Protein AF-A0A2N2NR87-F1 (afdb_monomer_lite)

Secondary structure (DSSP, 8-state):
--TT-SEEEEEESS--HHHHHHHHHHHHHHHHPPPP------TT------GGG-PPPEEEEEES---S-HHHHHHHHHHHHHHTTT---SEEEE-STT-EEEEEETTTTEEEEE-SSHHHHHHHHHHHHHHHHH-GGG-SS----------HHHHHHHHHHHHTT-

Sequence (166 aa):
MLESVIATIEILPRNKSNELRQAFISCASVKNLKPTKHNIMANNSQDYMELKLRTVPKTFIFSFCNSVDQDEFVKLYQTAKKGTSGVVPDGVFILGDPAIYALYDMFTRKTTFMTKDPFIHFFQHLFTIFMAEVSPSMLLPDISASIRYDFSNYFSDLDKQLIEFT

Foldseek 3Di:
DCQPAQAEEAEAQEDDLVRLLVLLVVLLVQQPDDPDFDFDDDDPDPPGPGPPPPDRHQYEYEYAEYPDDPVVVVVSQVVSCVSSVNRGGQWYWYDYVQTWIWGADPVVSDTDIDRPPRVVVVVVVVVVSVVCVVPVVPPDPDDPPPDDDDCVVVCVVVVVVVVVVD

Structure (mmCIF, N/CA/C/O backbone):
data_AF-A0A2N2NR87-F1
#
_entry.id   AF-A0A2N2NR87-F1
#
loop_
_atom_site.group_PDB
_atom_site.id
_atom_site.type_symbol
_atom_site.label_atom_id
_atom_site.label_alt_id
_atom_site.label_comp_id
_atom_site.label_asym_id
_atom_site.label_entity_id
_atom_site.label_seq_id
_atom_site.pdbx_PDB_ins_code
_atom_site.Cartn_x
_atom_site.Cartn_y
_atom_site.Cartn_z
_atom_site.occupancy
_atom_site.B_iso_or_equiv
_atom_site.auth_seq_id
_atom_site.auth_comp_id
_atom_site.auth_asym_id
_atom_site.auth_atom_id
_atom_site.pdbx_PDB_model_num
ATOM 1 N N . MET A 1 1 ? 16.893 -12.837 -6.371 1.00 47.66 1 MET A N 1
ATOM 2 C CA . MET A 1 1 ? 16.981 -11.738 -7.359 1.00 47.66 1 MET A CA 1
ATOM 3 C C . MET A 1 1 ? 15.565 -11.240 -7.626 1.00 47.66 1 MET A C 1
ATOM 5 O O . MET A 1 1 ? 14.723 -12.074 -7.916 1.00 47.66 1 MET A O 1
ATOM 9 N N . LEU A 1 2 ? 15.280 -9.938 -7.476 1.00 53.28 2 LEU A N 1
ATOM 10 C CA . LEU A 1 2 ? 13.941 -9.330 -7.684 1.00 53.28 2 LEU A CA 1
ATOM 11 C C . LEU A 1 2 ? 13.793 -8.696 -9.078 1.00 53.28 2 LEU A C 1
ATOM 13 O O . LEU A 1 2 ? 13.042 -7.754 -9.290 1.00 53.28 2 LEU A O 1
ATOM 17 N N . GLU A 1 3 ? 14.562 -9.186 -10.038 1.00 53.12 3 GLU A N 1
ATOM 18 C CA . GLU A 1 3 ? 14.806 -8.518 -11.314 1.00 53.12 3 GLU A CA 1
ATOM 19 C C . GLU A 1 3 ? 13.585 -8.430 -12.244 1.00 53.12 3 GLU A C 1
ATOM 21 O O . GLU A 1 3 ? 13.573 -7.616 -13.163 1.00 53.12 3 GLU A O 1
ATOM 26 N N . SER A 1 4 ? 12.551 -9.228 -11.980 1.00 63.06 4 SER A N 1
ATOM 27 C CA . SER A 1 4 ? 11.266 -9.242 -12.689 1.00 63.06 4 SER A CA 1
ATOM 28 C C . SER A 1 4 ? 10.087 -8.798 -11.812 1.00 63.06 4 SER A C 1
ATOM 30 O O . SER A 1 4 ? 8.934 -8.986 -12.194 1.00 63.06 4 SER A O 1
ATOM 32 N N . VAL A 1 5 ? 10.347 -8.282 -10.606 1.00 68.88 5 VAL A N 1
ATOM 33 C CA . VAL A 1 5 ? 9.296 -7.974 -9.629 1.00 68.88 5 VAL A CA 1
ATOM 34 C C . VAL A 1 5 ? 8.851 -6.524 -9.778 1.00 68.88 5 VAL A C 1
ATOM 36 O O . VAL A 1 5 ? 9.574 -5.605 -9.412 1.00 68.88 5 VAL A O 1
ATOM 39 N N . ILE A 1 6 ? 7.632 -6.337 -10.285 1.00 72.31 6 ILE A N 1
ATOM 40 C CA . ILE A 1 6 ? 6.974 -5.028 -10.428 1.00 72.31 6 ILE A CA 1
ATOM 41 C C . ILE A 1 6 ? 6.474 -4.517 -9.072 1.00 72.31 6 ILE A C 1
ATOM 43 O O . ILE A 1 6 ? 6.637 -3.346 -8.725 1.00 72.31 6 ILE A O 1
ATOM 47 N N . ALA A 1 7 ? 5.873 -5.412 -8.286 1.00 80.31 7 ALA A N 1
ATOM 48 C CA . ALA A 1 7 ? 5.357 -5.093 -6.969 1.00 80.31 7 ALA A CA 1
ATO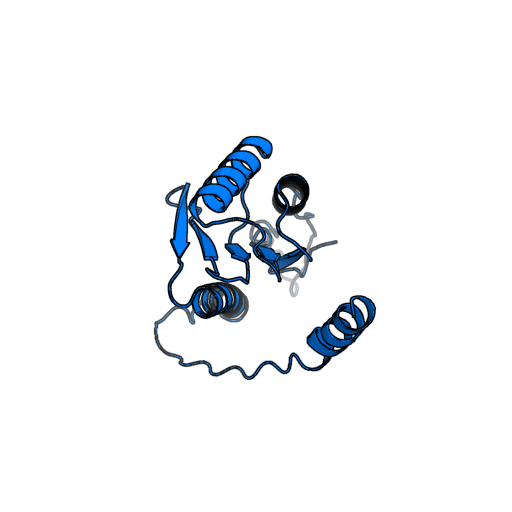M 49 C C . ALA A 1 7 ? 5.463 -6.278 -6.003 1.00 80.31 7 ALA A C 1
ATOM 51 O O . ALA A 1 7 ? 5.406 -7.437 -6.412 1.00 80.31 7 ALA A O 1
ATOM 52 N N . THR A 1 8 ? 5.577 -5.978 -4.712 1.00 84.06 8 THR A N 1
ATOM 53 C CA . THR A 1 8 ? 5.482 -6.948 -3.616 1.00 84.06 8 THR A CA 1
ATOM 54 C C . THR A 1 8 ? 4.273 -6.619 -2.756 1.00 84.06 8 THR A C 1
ATOM 56 O O . THR A 1 8 ? 4.070 -5.453 -2.422 1.00 84.06 8 THR A O 1
ATOM 59 N N . ILE A 1 9 ? 3.508 -7.629 -2.349 1.00 87.88 9 ILE A N 1
ATOM 60 C CA . ILE A 1 9 ? 2.389 -7.472 -1.416 1.00 87.88 9 ILE A CA 1
ATOM 61 C C . ILE A 1 9 ? 2.696 -8.309 -0.179 1.00 87.88 9 ILE A C 1
ATOM 63 O O . ILE A 1 9 ? 2.810 -9.529 -0.267 1.00 87.88 9 ILE A O 1
ATOM 67 N N . GLU A 1 10 ? 2.848 -7.656 0.966 1.00 87.50 10 GLU A N 1
ATOM 68 C CA . GLU A 1 10 ? 2.982 -8.322 2.254 1.00 87.50 10 GLU A CA 1
ATOM 69 C C . GLU A 1 10 ? 1.599 -8.557 2.849 1.00 87.50 10 GLU A C 1
ATOM 71 O O . GLU A 1 10 ? 0.831 -7.618 3.060 1.00 87.50 10 GLU A O 1
ATOM 76 N N . ILE A 1 11 ? 1.274 -9.826 3.074 1.00 85.06 11 ILE A N 1
ATOM 77 C CA . ILE A 1 11 ? -0.041 -10.251 3.536 1.00 85.06 11 ILE A CA 1
ATOM 78 C C . ILE A 1 11 ? 0.020 -10.478 5.044 1.00 85.06 11 ILE A C 1
ATOM 80 O O . ILE A 1 11 ? 0.759 -11.335 5.525 1.00 85.06 11 ILE A O 1
ATOM 84 N N . LEU A 1 12 ? -0.777 -9.715 5.785 1.00 82.31 12 LEU A N 1
ATOM 85 C CA . LEU A 1 12 ? -0.858 -9.773 7.235 1.00 82.31 12 LEU A CA 1
ATOM 86 C C . LEU A 1 12 ? -2.174 -10.436 7.672 1.00 82.31 12 LEU A C 1
ATOM 88 O O . LEU A 1 12 ? -3.251 -9.910 7.367 1.00 82.31 12 LEU A O 1
ATOM 92 N N . PRO A 1 13 ? -2.130 -11.549 8.428 1.00 71.56 13 PRO A N 1
ATOM 93 C CA . PRO A 1 13 ? -3.342 -12.217 8.904 1.00 71.56 13 PRO A CA 1
ATOM 94 C C . PRO A 1 13 ? -4.154 -11.335 9.867 1.00 71.56 13 PRO A C 1
ATOM 96 O O . PRO A 1 13 ? -5.378 -11.431 9.905 1.00 71.56 13 PRO A O 1
ATOM 99 N N . ARG A 1 14 ? -3.491 -10.446 10.619 1.00 68.69 14 ARG A N 1
ATOM 100 C CA . ARG A 1 14 ? -4.096 -9.394 11.453 1.00 68.69 14 ARG A CA 1
ATOM 101 C C . ARG A 1 14 ? -3.237 -8.130 11.376 1.00 68.69 14 ARG A C 1
ATOM 103 O O . ARG A 1 14 ? -2.091 -8.192 10.947 1.00 68.69 14 ARG A O 1
ATOM 110 N N . ASN A 1 15 ? -3.774 -6.981 11.776 1.00 64.56 15 ASN A N 1
ATOM 111 C CA . ASN A 1 15 ? -3.049 -5.709 11.761 1.00 64.56 15 ASN A CA 1
ATOM 112 C C . ASN A 1 15 ? -2.581 -5.268 13.160 1.00 64.56 15 ASN A C 1
ATOM 114 O O . ASN A 1 15 ? -2.860 -4.155 13.611 1.00 64.56 15 ASN A O 1
ATOM 118 N N . LYS A 1 16 ? -1.819 -6.112 13.864 1.00 69.38 16 LYS A N 1
ATOM 119 C CA . LYS A 1 16 ? -1.225 -5.693 15.144 1.00 69.38 16 LYS A CA 1
ATOM 120 C C . LYS A 1 16 ? -0.081 -4.699 14.924 1.00 69.38 16 LYS A C 1
ATOM 122 O O . LYS A 1 16 ? 0.650 -4.776 13.940 1.00 69.38 16 LYS A O 1
ATOM 127 N N . SER A 1 17 ? 0.144 -3.813 15.899 1.00 69.88 17 SER A N 1
ATOM 128 C CA . SER A 1 17 ? 1.205 -2.785 15.869 1.00 69.88 17 SER A CA 1
ATOM 129 C C . SER A 1 17 ? 2.589 -3.325 15.466 1.00 69.88 17 SER A C 1
ATOM 131 O O . SER A 1 17 ? 3.251 -2.774 14.582 1.00 69.88 17 SER A O 1
ATOM 133 N N . ASN A 1 18 ? 3.011 -4.443 16.066 1.00 76.94 18 ASN A N 1
ATOM 134 C CA . ASN A 1 18 ? 4.313 -5.052 15.780 1.00 76.94 18 ASN A CA 1
ATOM 135 C C . ASN A 1 18 ? 4.389 -5.643 14.365 1.00 76.94 18 ASN A C 1
ATOM 137 O O . ASN A 1 18 ? 5.424 -5.527 13.714 1.00 76.94 18 ASN A O 1
ATOM 141 N N . GLU A 1 19 ? 3.295 -6.234 13.882 1.00 83.44 19 GLU A N 1
ATOM 142 C CA . GLU A 1 19 ? 3.204 -6.847 12.552 1.00 83.44 19 GLU A CA 1
ATOM 143 C C . GLU A 1 19 ? 3.235 -5.770 11.462 1.00 83.44 19 GLU A C 1
ATOM 145 O O . GLU A 1 19 ? 4.011 -5.874 10.515 1.00 83.44 19 GLU A O 1
ATOM 150 N N . LEU A 1 20 ? 2.493 -4.671 11.646 1.00 86.38 20 LEU A N 1
ATOM 151 C CA . LEU A 1 20 ? 2.512 -3.540 10.716 1.00 86.38 20 LEU A CA 1
ATOM 152 C C . LEU A 1 20 ? 3.898 -2.886 10.650 1.00 86.38 20 LEU A C 1
ATOM 154 O O . LEU A 1 20 ? 4.388 -2.569 9.568 1.00 86.38 20 LEU A O 1
ATOM 158 N N . ARG A 1 21 ? 4.563 -2.702 11.797 1.00 86.69 21 ARG A N 1
ATOM 159 C CA . ARG A 1 21 ? 5.931 -2.172 11.826 1.00 86.69 21 ARG A CA 1
ATOM 160 C C . ARG A 1 21 ? 6.908 -3.102 11.111 1.00 86.69 21 ARG A C 1
ATOM 162 O O . ARG A 1 21 ? 7.745 -2.616 10.353 1.00 86.69 21 ARG A O 1
ATOM 169 N N . GLN A 1 22 ? 6.812 -4.408 11.350 1.00 87.44 22 GLN A N 1
ATOM 170 C CA . GLN A 1 22 ? 7.668 -5.381 10.682 1.00 87.44 22 GLN A CA 1
ATOM 171 C C . GLN A 1 22 ? 7.448 -5.353 9.167 1.00 87.44 22 GLN A C 1
ATOM 173 O O . GLN A 1 22 ? 8.423 -5.332 8.422 1.00 87.44 22 GLN A O 1
ATOM 178 N N . ALA A 1 23 ? 6.199 -5.222 8.722 1.00 87.31 23 ALA A N 1
ATOM 179 C CA . ALA A 1 23 ? 5.883 -5.113 7.306 1.00 87.31 23 ALA A CA 1
ATOM 180 C C . A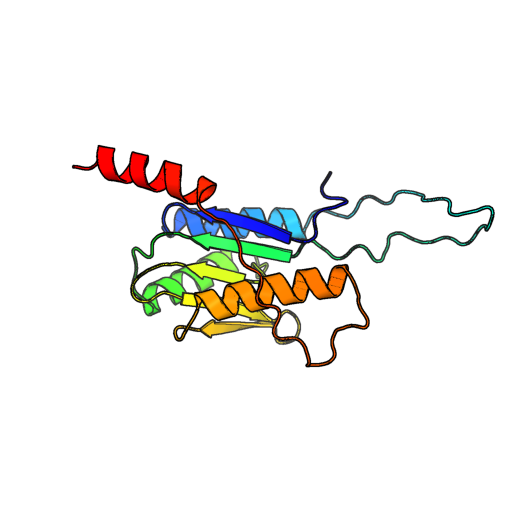LA A 1 23 ? 6.429 -3.833 6.657 1.00 87.31 23 ALA A C 1
ATOM 182 O O . ALA A 1 23 ? 6.949 -3.839 5.541 1.00 87.31 23 ALA A O 1
ATOM 183 N N . PHE A 1 24 ? 6.417 -2.713 7.383 1.00 90.19 24 PHE A N 1
ATOM 184 C CA . PHE A 1 24 ? 7.103 -1.501 6.935 1.00 90.19 24 PHE A CA 1
ATOM 185 C C . PHE A 1 24 ? 8.612 -1.726 6.777 1.00 90.19 24 PHE A C 1
ATOM 187 O O . PHE A 1 24 ? 9.196 -1.249 5.803 1.00 90.19 24 PHE A O 1
ATOM 194 N N . ILE A 1 25 ? 9.248 -2.451 7.706 1.00 86.50 25 ILE A N 1
ATOM 195 C CA . ILE A 1 25 ? 10.676 -2.789 7.624 1.00 86.50 25 ILE A CA 1
ATOM 196 C C . ILE A 1 25 ? 10.942 -3.670 6.399 1.00 86.50 25 ILE A C 1
ATOM 198 O O . ILE A 1 25 ? 11.834 -3.343 5.620 1.00 86.50 25 ILE A O 1
ATOM 202 N N . SER A 1 26 ? 10.146 -4.719 6.180 1.00 84.06 26 SER A N 1
ATOM 203 C CA . SER A 1 26 ? 10.228 -5.589 4.998 1.00 84.06 26 SER A CA 1
ATOM 204 C C . SER A 1 26 ? 10.101 -4.789 3.695 1.00 84.06 26 SER A C 1
ATOM 206 O O . SER A 1 26 ? 10.952 -4.894 2.808 1.00 84.06 26 SER A O 1
ATOM 208 N N . CYS A 1 27 ? 9.096 -3.913 3.600 1.00 84.56 27 CYS A N 1
ATOM 209 C CA . 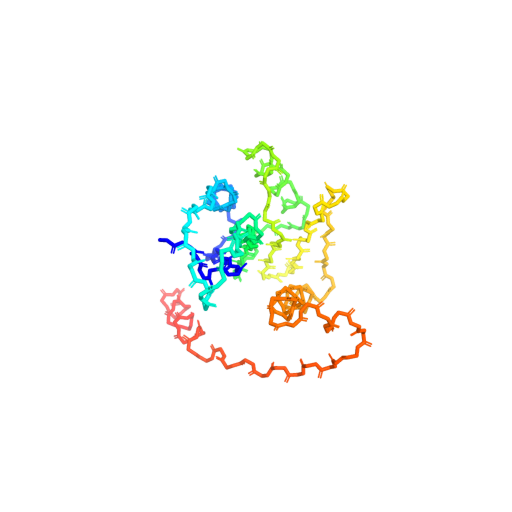CYS A 1 27 ? 8.907 -3.012 2.461 1.00 84.56 27 CYS A CA 1
ATOM 210 C C . CYS A 1 27 ? 10.118 -2.089 2.252 1.00 84.56 27 CYS A C 1
ATOM 212 O O . CYS A 1 27 ? 10.580 -1.898 1.125 1.00 84.56 27 CYS A O 1
ATOM 214 N N . ALA A 1 28 ? 10.670 -1.532 3.332 1.00 83.62 28 ALA A N 1
ATOM 215 C CA . ALA A 1 28 ? 11.858 -0.691 3.263 1.00 83.62 28 ALA A CA 1
ATOM 216 C C . ALA A 1 28 ? 13.089 -1.476 2.796 1.00 83.62 28 ALA A C 1
ATOM 218 O O . ALA A 1 28 ? 13.860 -0.971 1.981 1.00 83.62 28 ALA A O 1
ATOM 219 N N . SER A 1 29 ? 13.260 -2.718 3.252 1.00 80.44 29 SER A N 1
ATOM 220 C CA . SER A 1 29 ? 14.320 -3.606 2.781 1.00 80.44 29 SER A CA 1
ATOM 221 C C . SER A 1 29 ? 14.221 -3.837 1.277 1.00 80.44 29 SER A C 1
ATOM 223 O O . SER A 1 29 ? 15.233 -3.690 0.600 1.00 80.44 29 SER A O 1
ATOM 225 N N . VAL A 1 30 ? 13.022 -4.098 0.739 1.00 76.31 30 VAL A N 1
ATOM 226 C CA . VAL A 1 30 ? 12.799 -4.253 -0.712 1.00 76.31 30 VAL A CA 1
ATOM 227 C C . VAL A 1 30 ? 13.176 -2.981 -1.473 1.00 76.31 30 VAL A C 1
ATOM 229 O O . VAL A 1 30 ? 13.921 -3.050 -2.448 1.00 76.31 30 VAL A O 1
ATOM 232 N N . LYS A 1 31 ? 12.730 -1.811 -1.001 1.00 72.94 31 LYS A N 1
ATOM 233 C CA . LYS A 1 31 ? 13.022 -0.518 -1.647 1.00 72.94 31 LYS A CA 1
ATOM 234 C C . LYS A 1 31 ? 14.494 -0.110 -1.588 1.00 72.94 31 LYS A C 1
ATOM 236 O O . LYS A 1 31 ? 14.956 0.638 -2.445 1.00 72.94 31 LYS A O 1
ATOM 241 N N . ASN A 1 32 ? 15.226 -0.600 -0.591 1.00 70.56 32 ASN A N 1
ATOM 242 C CA . ASN A 1 32 ? 16.648 -0.324 -0.401 1.00 70.56 32 ASN A CA 1
ATOM 243 C C . ASN A 1 32 ? 17.566 -1.320 -1.129 1.00 70.56 32 ASN A C 1
ATOM 245 O O . ASN A 1 32 ? 18.786 -1.127 -1.134 1.00 70.56 32 ASN A O 1
ATOM 249 N N . LEU A 1 33 ? 17.021 -2.377 -1.746 1.00 64.38 33 LEU A N 1
ATOM 250 C CA . LEU A 1 33 ? 17.812 -3.273 -2.583 1.00 64.38 33 LEU A CA 1
ATOM 251 C C . LEU A 1 33 ? 18.316 -2.503 -3.802 1.00 64.38 33 LEU A C 1
ATOM 253 O O . LEU A 1 33 ? 17.545 -2.008 -4.623 1.00 64.38 33 LEU A O 1
ATOM 257 N N . LYS A 1 34 ? 19.641 -2.412 -3.929 1.00 57.25 34 LYS A N 1
ATOM 258 C CA . LYS A 1 34 ? 20.258 -1.830 -5.118 1.00 57.25 34 LYS A CA 1
ATOM 259 C C . LYS A 1 34 ? 19.974 -2.754 -6.306 1.00 57.25 34 LYS A C 1
ATOM 261 O O . LYS A 1 34 ? 20.297 -3.941 -6.205 1.00 57.25 34 LYS A O 1
ATOM 266 N N . PRO A 1 35 ? 19.420 -2.251 -7.422 1.00 54.66 35 PRO A N 1
ATOM 267 C CA . PRO A 1 35 ? 19.307 -3.055 -8.626 1.00 54.66 35 PRO A CA 1
ATOM 268 C C . PRO A 1 35 ? 20.705 -3.519 -9.051 1.00 54.66 35 PRO A C 1
ATOM 270 O O . PRO A 1 35 ? 21.669 -2.744 -9.054 1.00 54.66 35 PRO A O 1
ATOM 273 N N . THR A 1 36 ? 20.827 -4.806 -9.363 1.00 47.25 36 THR A N 1
ATOM 274 C CA . THR A 1 36 ? 22.047 -5.390 -9.914 1.00 47.25 36 THR A CA 1
ATOM 275 C C . THR A 1 36 ? 22.332 -4.758 -11.276 1.00 47.25 36 THR A C 1
ATOM 277 O O . THR A 1 36 ? 21.458 -4.649 -12.137 1.00 47.25 36 THR A O 1
ATOM 280 N N . LYS A 1 37 ? 23.572 -4.297 -11.475 1.00 50.53 37 LYS A N 1
ATOM 281 C CA . LYS A 1 37 ? 24.041 -3.815 -12.777 1.00 50.53 37 LYS A CA 1
ATOM 282 C C . LYS A 1 37 ? 24.399 -5.034 -13.625 1.00 50.53 37 LYS A C 1
ATOM 284 O O . LYS A 1 37 ? 25.489 -5.577 -13.476 1.00 50.53 37 LYS A O 1
ATOM 289 N N . HIS A 1 38 ? 23.483 -5.478 -14.476 1.00 41.72 38 HIS A N 1
ATOM 290 C CA . HIS A 1 38 ? 23.767 -6.500 -15.482 1.00 41.72 38 HIS A CA 1
ATOM 291 C C . HIS A 1 38 ? 24.021 -5.861 -16.852 1.00 41.72 38 HIS A C 1
ATOM 293 O O . HIS A 1 38 ? 23.334 -4.927 -17.258 1.00 41.72 38 HIS A O 1
ATOM 299 N N . ASN A 1 39 ? 25.028 -6.360 -17.566 1.00 41.62 39 ASN A N 1
ATOM 300 C CA . ASN A 1 39 ? 25.272 -5.972 -18.950 1.00 41.62 39 ASN A CA 1
ATOM 301 C C . ASN A 1 39 ? 24.311 -6.776 -19.829 1.00 41.62 39 ASN A C 1
ATOM 303 O O . ASN A 1 39 ? 24.434 -7.998 -19.896 1.00 41.62 39 ASN A O 1
ATOM 307 N N . ILE A 1 40 ? 23.360 -6.112 -20.482 1.00 43.47 40 ILE A N 1
ATOM 308 C CA . ILE A 1 40 ? 22.513 -6.744 -21.496 1.00 43.47 40 ILE A CA 1
ATOM 309 C C . ILE A 1 40 ? 23.016 -6.265 -22.854 1.00 43.47 40 ILE A C 1
ATOM 311 O O . ILE A 1 40 ? 22.907 -5.085 -23.172 1.00 43.47 40 ILE A O 1
ATOM 315 N N . MET A 1 41 ? 23.601 -7.170 -23.640 1.00 37.09 41 MET A N 1
ATOM 316 C CA . MET A 1 41 ? 23.901 -6.902 -25.046 1.00 37.09 41 MET A CA 1
ATOM 317 C C . MET A 1 41 ? 22.630 -7.130 -25.863 1.00 37.09 41 MET A C 1
ATOM 319 O O . MET A 1 41 ? 22.134 -8.254 -25.922 1.00 37.09 41 MET A O 1
ATOM 323 N N . ALA A 1 42 ? 22.112 -6.082 -26.497 1.00 38.12 42 ALA A N 1
ATOM 324 C CA . ALA A 1 42 ? 21.052 -6.197 -27.489 1.00 38.12 42 ALA A CA 1
ATOM 325 C C . ALA A 1 42 ? 21.660 -6.047 -28.896 1.00 38.12 42 ALA A C 1
ATOM 327 O O . ALA A 1 42 ? 22.274 -5.035 -29.206 1.00 38.12 42 ALA A O 1
ATOM 328 N N . ASN A 1 43 ? 21.505 -7.079 -29.733 1.00 40.91 43 ASN A N 1
ATOM 329 C CA . ASN A 1 43 ? 21.652 -7.059 -31.197 1.00 40.91 43 ASN A CA 1
ATOM 330 C C . ASN A 1 43 ? 22.801 -6.224 -31.800 1.00 40.91 43 ASN A C 1
ATOM 332 O O . ASN A 1 43 ? 22.547 -5.305 -32.573 1.00 40.91 43 ASN A O 1
ATOM 336 N N . ASN A 1 44 ? 24.058 -6.606 -31.548 1.00 43.44 44 ASN A N 1
ATOM 337 C CA . ASN A 1 44 ? 25.251 -6.110 -32.262 1.00 43.44 44 ASN A CA 1
ATOM 338 C C . ASN A 1 44 ? 25.452 -4.581 -32.314 1.00 43.44 44 ASN A C 1
ATOM 340 O O . ASN A 1 44 ? 26.384 -4.133 -32.982 1.00 43.44 44 ASN A O 1
ATOM 344 N N . SER A 1 45 ? 24.664 -3.779 -31.599 1.00 37.31 45 SER A N 1
ATOM 345 C CA . SER A 1 45 ? 25.000 -2.388 -31.342 1.00 37.31 45 SER A CA 1
ATOM 346 C C . SER A 1 45 ? 25.694 -2.299 -29.987 1.00 37.31 45 SER A C 1
ATOM 348 O O . SER A 1 45 ? 25.280 -2.898 -28.994 1.00 37.31 45 SER A O 1
ATOM 350 N N . GLN A 1 46 ? 26.793 -1.548 -29.935 1.00 40.03 46 GLN A N 1
ATOM 351 C CA . GLN A 1 46 ? 27.395 -1.081 -28.684 1.00 40.03 46 GLN A CA 1
ATOM 352 C C . GLN A 1 46 ? 26.519 0.009 -28.036 1.00 40.03 46 GLN A C 1
ATOM 354 O O . GLN A 1 46 ? 27.038 0.949 -27.437 1.00 40.03 46 GLN A O 1
ATOM 359 N N . ASP A 1 47 ? 25.194 -0.083 -28.157 1.00 40.38 47 ASP A N 1
ATOM 360 C CA . ASP A 1 47 ? 24.300 0.815 -27.447 1.00 40.38 47 ASP A CA 1
ATOM 361 C C . ASP A 1 47 ? 24.153 0.289 -26.027 1.00 40.38 47 ASP A C 1
ATOM 363 O O . ASP A 1 47 ? 23.432 -0.662 -25.722 1.00 40.38 47 ASP A O 1
ATOM 367 N N . TYR A 1 48 ? 24.928 0.914 -25.149 1.00 43.22 48 TYR A N 1
ATOM 368 C CA . TYR A 1 48 ? 24.887 0.733 -23.713 1.00 43.22 48 TYR A CA 1
ATOM 369 C C . TYR A 1 48 ? 23.489 1.081 -23.184 1.00 43.22 48 TYR A C 1
ATOM 371 O O . TYR A 1 48 ? 23.229 2.216 -22.788 1.00 43.22 48 TYR A O 1
ATOM 379 N N . MET A 1 49 ? 22.583 0.107 -23.100 1.00 39.97 49 MET A N 1
ATOM 380 C CA . MET A 1 49 ? 21.455 0.220 -22.180 1.00 39.97 49 MET A CA 1
ATOM 381 C C . MET A 1 49 ? 21.988 -0.001 -20.767 1.00 39.97 49 MET A C 1
ATOM 383 O O . MET A 1 49 ? 22.025 -1.117 -20.247 1.00 39.97 49 MET A O 1
ATOM 387 N N . GLU A 1 50 ? 22.422 1.079 -20.117 1.00 39.22 50 GLU A N 1
ATOM 388 C CA . GLU A 1 50 ? 22.509 1.065 -18.664 1.00 39.22 50 GLU A CA 1
ATOM 389 C C . GLU A 1 50 ? 21.131 0.661 -18.124 1.00 39.22 50 GLU A C 1
ATOM 391 O O . GLU A 1 50 ? 20.153 1.393 -18.269 1.00 39.22 50 GLU A O 1
ATOM 396 N N . LEU A 1 51 ? 21.060 -0.464 -17.410 1.00 42.28 51 LEU A N 1
ATOM 397 C CA . LEU A 1 51 ? 19.918 -0.870 -16.578 1.00 42.28 51 LEU A CA 1
ATOM 398 C C . LEU A 1 51 ? 19.598 0.133 -15.436 1.00 42.28 51 LEU A C 1
ATOM 400 O O . LEU A 1 51 ? 18.948 -0.222 -14.455 1.00 42.28 51 LEU A O 1
ATOM 404 N N . LYS A 1 52 ? 20.030 1.400 -15.544 1.00 38.16 52 LYS A N 1
ATOM 405 C CA . LYS A 1 52 ? 19.730 2.525 -14.642 1.00 38.16 52 LYS A CA 1
ATOM 406 C C . LYS A 1 52 ? 18.231 2.817 -14.504 1.00 38.16 52 LYS A C 1
ATOM 408 O O . LYS A 1 52 ? 17.859 3.553 -13.599 1.00 38.16 52 LYS A O 1
ATOM 413 N N . LEU A 1 53 ? 17.394 2.262 -15.379 1.00 42.44 53 LEU A N 1
ATOM 414 C CA . LEU A 1 53 ? 15.957 2.532 -15.450 1.00 42.44 53 LEU A CA 1
ATOM 415 C C . LEU A 1 53 ? 15.068 1.476 -14.780 1.00 42.44 53 LEU A C 1
ATOM 417 O O . LEU A 1 53 ? 13.853 1.600 -14.873 1.00 42.44 53 LEU A O 1
ATOM 421 N N . ARG A 1 54 ? 15.611 0.449 -14.105 1.00 53.16 54 ARG A N 1
ATOM 422 C CA . ARG A 1 54 ? 14.740 -0.495 -13.382 1.00 53.16 54 ARG A CA 1
ATOM 423 C C . ARG A 1 54 ? 14.011 0.224 -12.244 1.00 53.16 54 ARG A C 1
ATOM 425 O O . ARG A 1 54 ? 14.639 0.695 -11.293 1.00 53.16 54 ARG A O 1
ATOM 432 N N . THR A 1 55 ? 12.690 0.297 -12.364 1.00 59.72 55 THR A N 1
ATOM 433 C CA . THR A 1 55 ? 11.760 0.805 -11.360 1.00 59.72 55 THR A CA 1
ATOM 434 C C . THR A 1 55 ? 11.952 0.009 -10.070 1.00 59.72 55 THR A C 1
ATOM 436 O O . THR A 1 55 ? 11.922 -1.221 -10.072 1.00 59.72 55 THR A O 1
ATOM 439 N N . VAL A 1 56 ? 12.206 0.698 -8.954 1.00 68.44 56 VAL A N 1
ATOM 440 C CA . VAL A 1 56 ? 12.215 0.057 -7.631 1.00 68.44 56 VAL A CA 1
ATOM 441 C C . VAL A 1 56 ? 10.844 -0.599 -7.430 1.00 68.44 56 VAL A C 1
ATOM 443 O O . VAL A 1 56 ? 9.845 0.100 -7.641 1.00 68.44 56 VAL A O 1
ATOM 446 N N . PRO A 1 57 ? 10.770 -1.885 -7.025 1.00 75.69 57 PRO A N 1
ATOM 447 C CA . PRO A 1 57 ? 9.495 -2.566 -6.868 1.00 75.69 57 PRO A CA 1
ATOM 448 C C . PRO A 1 57 ? 8.551 -1.765 -5.974 1.00 75.69 57 PRO A C 1
ATOM 450 O O . PRO A 1 57 ? 8.940 -1.277 -4.906 1.00 75.69 57 PRO A O 1
ATOM 453 N N . LYS A 1 58 ? 7.302 -1.633 -6.414 1.00 84.88 58 LYS A N 1
ATOM 454 C CA . LYS A 1 58 ? 6.245 -1.020 -5.611 1.00 84.88 58 LYS A CA 1
ATOM 455 C C . LYS A 1 58 ? 5.901 -1.951 -4.457 1.00 84.88 58 LYS A C 1
ATOM 457 O O . LYS A 1 58 ? 5.785 -3.156 -4.649 1.00 84.88 58 LYS A O 1
ATOM 462 N N . THR A 1 59 ? 5.755 -1.433 -3.247 1.00 88.38 59 THR A N 1
ATOM 463 C CA . THR A 1 59 ? 5.521 -2.290 -2.076 1.00 88.38 59 THR A CA 1
ATOM 464 C C . THR A 1 59 ? 4.164 -2.004 -1.471 1.00 88.38 59 THR A C 1
ATOM 466 O O . THR A 1 59 ? 3.815 -0.852 -1.222 1.00 88.38 59 THR A O 1
ATOM 469 N N . PHE A 1 60 ? 3.420 -3.058 -1.184 1.00 91.44 60 PHE A N 1
ATOM 470 C CA . PHE A 1 60 ? 2.076 -3.000 -0.648 1.00 91.44 60 PHE A CA 1
ATOM 471 C C . PHE A 1 60 ? 1.963 -3.845 0.605 1.00 91.44 60 PHE A C 1
ATOM 473 O O . PHE A 1 60 ? 2.659 -4.846 0.750 1.00 91.44 60 PHE A O 1
ATOM 480 N N . ILE A 1 61 ? 1.043 -3.460 1.477 1.00 92.12 61 ILE A N 1
ATOM 481 C CA . ILE A 1 61 ? 0.606 -4.281 2.599 1.00 92.12 61 ILE A CA 1
ATOM 482 C C . ILE A 1 61 ? -0.883 -4.543 2.416 1.00 92.12 61 ILE A C 1
ATOM 484 O O . ILE A 1 61 ? -1.648 -3.621 2.130 1.00 92.12 61 ILE A O 1
ATOM 488 N N . PHE A 1 62 ? -1.283 -5.792 2.592 1.00 90.56 62 PHE A N 1
ATOM 489 C CA . PHE A 1 62 ? -2.668 -6.226 2.604 1.00 90.56 62 PHE A CA 1
ATOM 490 C C . PHE A 1 62 ? -2.938 -6.923 3.935 1.00 90.56 62 PHE A C 1
ATOM 492 O O . PHE A 1 62 ? -2.191 -7.818 4.315 1.00 90.56 62 PHE A O 1
ATOM 499 N N . SER A 1 63 ? -4.004 -6.559 4.639 1.00 88.56 63 SER A N 1
ATOM 500 C CA . SER A 1 63 ? -4.434 -7.276 5.839 1.00 88.56 63 SER A CA 1
ATOM 501 C C . SER A 1 63 ? -5.897 -7.684 5.759 1.00 88.56 63 SER A C 1
ATOM 503 O O . SER A 1 63 ? -6.732 -6.897 5.323 1.00 88.56 63 SER A O 1
ATOM 505 N N . PHE A 1 64 ? -6.203 -8.909 6.193 1.00 81.25 64 PHE A N 1
ATOM 506 C CA . PHE A 1 64 ? -7.559 -9.474 6.170 1.00 81.25 64 PHE A CA 1
ATOM 507 C C . PHE A 1 64 ? -8.452 -8.994 7.315 1.00 81.25 64 PHE A C 1
ATOM 509 O O . PHE A 1 64 ? -9.665 -9.181 7.259 1.00 81.25 64 PHE A O 1
ATOM 516 N N . CYS A 1 65 ? -7.866 -8.428 8.367 1.00 75.50 65 CYS A N 1
ATOM 517 C CA . CYS A 1 65 ? -8.596 -8.084 9.573 1.00 75.50 65 CYS A CA 1
ATOM 518 C C . CYS A 1 65 ? -8.086 -6.768 10.151 1.00 75.50 65 CYS A C 1
ATOM 520 O O . CYS A 1 65 ? -6.882 -6.598 10.364 1.00 75.50 65 CYS A O 1
ATOM 522 N N . ASN A 1 66 ? -9.029 -5.877 10.446 1.00 76.38 66 ASN A N 1
ATOM 523 C CA . ASN A 1 66 ? -8.807 -4.681 11.227 1.00 76.38 66 ASN A CA 1
ATOM 524 C C . ASN A 1 66 ? -9.191 -4.956 12.688 1.00 76.38 66 ASN A C 1
ATOM 526 O O . ASN A 1 66 ? -10.365 -5.123 13.001 1.00 76.38 66 ASN A O 1
ATOM 530 N N . SER A 1 67 ? -8.206 -5.024 13.581 1.00 76.44 67 SER A N 1
ATOM 531 C CA . SER A 1 67 ? -8.401 -5.183 15.025 1.00 76.44 67 SER A CA 1
ATOM 532 C C . SER A 1 67 ? -8.484 -3.856 15.780 1.00 76.44 67 SER A C 1
ATOM 534 O O . SER A 1 67 ? -8.547 -3.870 17.005 1.00 76.44 67 SER A O 1
ATOM 536 N N . VAL A 1 68 ? -8.417 -2.728 15.070 1.00 81.75 68 VAL A N 1
ATOM 537 C CA . VAL A 1 68 ? -8.352 -1.381 15.647 1.00 81.75 68 VAL A CA 1
ATOM 538 C C . VAL A 1 68 ? -9.286 -0.427 14.904 1.00 81.75 68 VAL A C 1
ATOM 540 O O . VAL A 1 68 ? -9.661 -0.676 13.759 1.00 81.75 68 VAL A O 1
ATOM 543 N N . ASP A 1 69 ? -9.667 0.682 15.531 1.00 85.81 69 ASP A N 1
ATOM 544 C CA . ASP A 1 69 ? -10.443 1.715 14.841 1.00 85.81 69 ASP A CA 1
ATOM 545 C C . ASP A 1 69 ? -9.580 2.533 13.855 1.00 85.81 69 ASP A C 1
ATOM 547 O O . ASP A 1 69 ? -8.363 2.353 13.730 1.00 85.81 69 ASP A O 1
ATOM 551 N N . GLN A 1 70 ? -10.220 3.438 13.111 1.00 85.44 70 GLN A N 1
ATOM 552 C CA . GLN A 1 70 ? -9.540 4.269 12.118 1.00 85.44 70 GLN A CA 1
ATOM 553 C C . GLN A 1 70 ? -8.462 5.175 12.729 1.00 85.44 70 GLN A C 1
ATOM 555 O O . GLN A 1 70 ? -7.379 5.306 12.151 1.00 85.44 70 GLN A O 1
ATOM 560 N N . ASP A 1 71 ? -8.731 5.800 13.873 1.00 88.81 71 ASP A N 1
ATOM 561 C CA . ASP A 1 71 ? -7.801 6.741 14.498 1.00 88.81 71 ASP A CA 1
ATOM 562 C C . ASP A 1 71 ? -6.574 6.012 15.047 1.00 88.81 71 ASP A C 1
ATOM 564 O O . ASP A 1 71 ? -5.436 6.481 14.922 1.00 88.81 71 ASP A O 1
ATOM 568 N N . GLU A 1 72 ? -6.789 4.839 15.633 1.00 89.12 72 GLU A N 1
ATOM 569 C CA . GLU A 1 72 ? -5.732 3.949 16.076 1.00 89.12 72 GLU A CA 1
ATOM 570 C C . GLU A 1 72 ? -4.913 3.428 14.893 1.00 89.12 72 GLU A C 1
ATOM 572 O O . GLU A 1 72 ? -3.681 3.505 14.937 1.00 89.12 72 GLU A O 1
ATOM 577 N N . PHE A 1 73 ? -5.543 3.017 13.788 1.00 89.44 73 PHE A N 1
ATOM 578 C CA . PHE A 1 73 ? -4.810 2.627 12.583 1.00 89.44 73 PHE A CA 1
ATOM 579 C C . PHE A 1 73 ? -3.910 3.756 12.062 1.00 89.44 73 PHE A C 1
ATOM 581 O O . PHE A 1 73 ? -2.732 3.528 11.771 1.00 89.44 73 PHE A O 1
ATOM 588 N N . VAL A 1 74 ? -4.417 4.991 11.991 1.00 91.06 74 VAL A N 1
ATOM 589 C CA . VAL A 1 74 ? -3.617 6.152 11.567 1.00 91.06 74 VAL A CA 1
ATOM 590 C C . VAL A 1 74 ? -2.413 6.341 12.496 1.00 91.06 74 VAL A C 1
ATOM 592 O O . VAL A 1 74 ? -1.297 6.562 12.016 1.00 91.06 74 VAL A O 1
ATOM 595 N N . LYS A 1 75 ? -2.583 6.197 13.817 1.00 91.94 75 LYS A N 1
ATOM 596 C CA . LYS A 1 75 ? -1.469 6.267 14.783 1.00 91.94 75 LYS A CA 1
ATOM 597 C C . LYS A 1 75 ? -0.443 5.153 14.561 1.00 91.94 75 LYS A C 1
ATOM 599 O O . LYS A 1 75 ? 0.762 5.432 14.560 1.00 91.94 75 LYS A O 1
ATOM 604 N N . LEU A 1 76 ? -0.893 3.917 14.342 1.00 90.44 76 LEU A N 1
ATOM 605 C CA . LEU A 1 76 ? -0.021 2.774 14.059 1.00 90.44 76 LEU A CA 1
ATOM 606 C C . LEU A 1 76 ? 0.767 2.981 12.762 1.00 90.44 76 LEU A C 1
ATOM 608 O O . LEU A 1 76 ? 1.987 2.815 12.758 1.00 90.44 76 LEU A O 1
ATOM 612 N N . TYR A 1 77 ? 0.107 3.449 11.701 1.00 92.44 77 TYR A N 1
ATOM 613 C CA . TYR A 1 77 ? 0.739 3.798 10.429 1.00 92.44 77 TYR A CA 1
ATOM 614 C C . TYR A 1 77 ? 1.838 4.854 10.613 1.00 92.44 77 TYR A C 1
ATOM 616 O O . TYR A 1 77 ? 2.964 4.680 10.143 1.00 92.44 77 TYR A O 1
ATOM 624 N N . GLN A 1 78 ? 1.550 5.951 11.327 1.00 92.25 78 GLN A N 1
ATOM 625 C CA . GLN A 1 78 ? 2.544 7.008 11.562 1.00 92.25 78 GLN A CA 1
ATOM 626 C C . GLN A 1 78 ? 3.719 6.514 12.413 1.00 92.25 78 GLN A C 1
ATOM 628 O O . GLN A 1 78 ? 4.862 6.918 12.190 1.00 92.25 78 GLN A O 1
ATOM 633 N N . THR A 1 79 ? 3.457 5.626 13.371 1.00 91.75 79 THR A N 1
ATOM 634 C CA . THR A 1 79 ? 4.496 5.012 14.206 1.00 91.75 79 THR A CA 1
ATOM 635 C C . THR A 1 79 ? 5.396 4.097 13.377 1.00 91.75 79 THR A C 1
ATOM 637 O O . THR A 1 79 ? 6.620 4.215 13.451 1.00 91.75 79 THR A O 1
ATOM 640 N N . ALA A 1 80 ? 4.811 3.252 12.524 1.00 90.94 80 ALA A N 1
ATOM 641 C CA . ALA A 1 80 ? 5.547 2.386 11.606 1.00 90.94 80 ALA A CA 1
ATOM 642 C C . ALA A 1 80 ? 6.400 3.203 10.619 1.00 90.94 80 ALA A C 1
ATOM 644 O O . ALA A 1 80 ? 7.599 2.955 10.501 1.00 90.94 80 ALA A O 1
ATOM 645 N N . LYS A 1 81 ? 5.829 4.259 10.017 1.00 91.38 81 LYS A N 1
ATOM 646 C CA . LYS A 1 81 ? 6.535 5.207 9.134 1.00 91.38 81 LYS A CA 1
ATOM 647 C C . LYS A 1 81 ? 7.757 5.847 9.797 1.00 91.38 81 LYS A C 1
ATOM 649 O O . LYS A 1 81 ? 8.802 5.994 9.165 1.00 91.38 81 LYS A O 1
ATOM 654 N N . LYS A 1 82 ? 7.637 6.265 11.062 1.00 89.50 82 LYS A N 1
ATOM 655 C CA . LYS A 1 82 ? 8.771 6.816 11.825 1.00 89.50 82 LYS A CA 1
ATOM 656 C C . LYS A 1 82 ? 9.842 5.752 12.074 1.00 89.50 82 LYS A C 1
ATOM 658 O O . LYS A 1 82 ? 11.027 6.054 11.966 1.00 89.50 82 LYS A O 1
ATOM 663 N N . GLY A 1 83 ? 9.423 4.518 12.360 1.00 84.88 83 GLY A N 1
ATOM 664 C CA . GLY A 1 83 ? 10.307 3.376 12.604 1.00 84.88 83 GLY A CA 1
ATOM 665 C C . GLY A 1 83 ? 11.178 2.968 11.411 1.00 84.88 83 GLY A C 1
ATOM 666 O O . GLY A 1 83 ? 12.189 2.304 11.618 1.00 84.88 83 GLY A O 1
ATOM 667 N N . THR A 1 84 ? 10.824 3.387 10.195 1.00 84.88 84 THR A N 1
ATOM 668 C CA . THR A 1 84 ? 11.556 3.111 8.947 1.00 84.88 84 THR A CA 1
ATOM 669 C C . THR A 1 84 ? 12.156 4.365 8.308 1.00 84.88 84 THR A C 1
ATOM 671 O O . THR A 1 84 ? 12.378 4.410 7.097 1.00 84.88 84 THR A O 1
ATOM 674 N N . SER A 1 85 ? 12.399 5.415 9.101 1.00 83.44 85 SER A N 1
ATOM 675 C CA . SER A 1 85 ? 12.984 6.682 8.630 1.00 83.44 85 SER A CA 1
ATOM 676 C C . SER A 1 85 ? 12.219 7.315 7.455 1.00 83.44 85 SER A C 1
ATOM 678 O O . SER A 1 85 ? 12.804 7.981 6.604 1.00 83.44 85 SER A O 1
ATOM 680 N N . GLY A 1 86 ? 10.897 7.121 7.404 1.00 79.19 86 GLY A N 1
ATOM 681 C CA . GLY A 1 86 ? 10.034 7.674 6.362 1.00 79.19 86 GLY A CA 1
ATOM 682 C C . GLY A 1 86 ? 9.916 6.824 5.095 1.00 79.19 86 GLY A C 1
ATOM 683 O O . GLY A 1 86 ? 9.181 7.227 4.193 1.00 79.19 86 GLY A O 1
ATOM 684 N N . VAL A 1 87 ? 10.569 5.659 5.022 1.00 82.19 87 VAL A N 1
ATOM 685 C CA . VAL A 1 87 ? 10.330 4.689 3.945 1.00 82.19 87 VAL A CA 1
ATOM 686 C C . VAL A 1 87 ? 9.000 3.995 4.201 1.00 82.19 87 VAL A C 1
ATOM 688 O O . VAL A 1 87 ? 8.818 3.343 5.227 1.00 82.19 87 VAL A O 1
ATOM 691 N N . VAL A 1 88 ? 8.056 4.153 3.281 1.00 88.94 88 VAL A N 1
ATOM 692 C CA . VAL A 1 88 ? 6.690 3.650 3.440 1.00 88.94 88 VAL A CA 1
ATOM 693 C C . VAL A 1 88 ? 6.257 2.818 2.238 1.00 88.94 88 VAL A C 1
ATOM 695 O O . VAL A 1 88 ? 6.769 3.039 1.132 1.00 88.94 88 VAL A O 1
ATOM 698 N N . PRO A 1 89 ? 5.314 1.884 2.425 1.00 90.19 89 PRO A N 1
ATOM 699 C CA . PRO A 1 89 ? 4.649 1.214 1.318 1.00 90.19 89 PRO A CA 1
ATOM 700 C C . PRO A 1 89 ? 3.943 2.210 0.391 1.00 90.19 89 PRO A C 1
ATOM 702 O O . PRO A 1 89 ? 3.495 3.263 0.836 1.00 90.19 89 PRO A O 1
ATOM 705 N N . ASP A 1 90 ? 3.851 1.878 -0.897 1.00 91.69 90 ASP A N 1
ATOM 706 C CA . ASP A 1 90 ? 3.067 2.637 -1.879 1.00 91.69 90 ASP A CA 1
ATOM 707 C C . ASP A 1 90 ? 1.561 2.539 -1.573 1.00 91.69 90 ASP A C 1
ATOM 709 O O . ASP A 1 90 ? 0.819 3.493 -1.806 1.00 91.69 90 ASP A O 1
ATOM 713 N N . GLY A 1 91 ? 1.113 1.426 -0.982 1.00 93.88 91 GLY A N 1
ATOM 714 C CA . GLY A 1 91 ? -0.254 1.273 -0.493 1.00 93.88 91 GLY A CA 1
ATOM 715 C C . GLY A 1 91 ? -0.369 0.314 0.692 1.00 93.88 91 GLY A C 1
ATOM 716 O O . GLY A 1 91 ? 0.317 -0.703 0.748 1.00 93.88 91 GLY A O 1
ATOM 717 N N . VAL A 1 92 ? -1.256 0.620 1.636 1.00 94.62 92 VAL A N 1
ATOM 718 C CA . VAL A 1 92 ? -1.607 -0.266 2.758 1.00 94.62 92 VAL A CA 1
ATOM 719 C C . VAL A 1 92 ? -3.116 -0.421 2.789 1.00 94.62 92 VAL A C 1
ATOM 721 O O . VAL A 1 92 ? -3.821 0.543 3.072 1.00 94.62 92 VAL A O 1
ATOM 724 N N . PHE A 1 93 ? -3.613 -1.613 2.488 1.00 93.69 93 PHE A N 1
ATOM 725 C CA . PHE A 1 93 ? -5.027 -1.947 2.583 1.00 93.69 93 PHE A CA 1
ATOM 726 C C . PHE A 1 93 ? -5.277 -2.856 3.779 1.00 93.69 93 PHE A C 1
ATOM 728 O O . PHE A 1 93 ? -4.590 -3.860 3.965 1.00 93.69 93 PHE A O 1
ATOM 735 N N . ILE A 1 94 ? -6.279 -2.506 4.576 1.00 90.50 94 ILE A N 1
ATOM 736 C CA . ILE A 1 94 ? -6.750 -3.313 5.693 1.00 90.50 94 ILE A CA 1
ATOM 737 C C . ILE A 1 94 ? -8.244 -3.530 5.514 1.00 90.50 94 ILE A C 1
ATOM 739 O O . ILE A 1 94 ? -9.031 -2.581 5.510 1.00 90.50 94 ILE A O 1
ATOM 743 N N . LEU A 1 95 ? -8.614 -4.796 5.371 1.00 85.31 95 LEU A N 1
ATOM 744 C CA . LEU A 1 95 ? -9.989 -5.254 5.364 1.00 85.31 95 LEU A CA 1
ATOM 745 C C . LEU A 1 95 ? -10.532 -5.265 6.798 1.00 85.31 95 LEU A C 1
ATOM 747 O O . LEU A 1 95 ? -9.869 -5.737 7.717 1.00 85.31 95 LEU A O 1
ATOM 751 N N . GLY A 1 96 ? -11.743 -4.755 6.993 1.00 79.94 96 GLY A N 1
ATOM 752 C CA . GLY A 1 96 ? -12.413 -4.711 8.289 1.00 79.94 96 GLY A CA 1
ATOM 753 C C . GLY A 1 96 ? -13.644 -3.816 8.249 1.00 79.94 96 GLY A C 1
ATOM 754 O O . GLY A 1 96 ? -14.064 -3.398 7.170 1.00 79.94 96 GLY A O 1
ATOM 755 N N . ASP A 1 97 ? -14.191 -3.507 9.421 1.00 77.62 97 ASP A N 1
ATOM 756 C CA . ASP A 1 97 ? -15.272 -2.536 9.582 1.00 77.62 97 ASP A CA 1
ATOM 757 C C . ASP A 1 97 ? -14.855 -1.457 10.609 1.00 77.62 97 ASP A C 1
ATOM 759 O O . ASP A 1 97 ? -14.869 -1.729 11.811 1.00 77.62 97 ASP A O 1
ATOM 763 N N . PRO A 1 98 ? -14.397 -0.267 10.168 1.00 80.12 98 PRO A N 1
ATOM 764 C CA . PRO A 1 98 ? -14.251 0.146 8.774 1.00 80.12 98 PRO A CA 1
ATOM 765 C C . PRO A 1 98 ? -12.977 -0.415 8.121 1.00 80.12 98 PRO A C 1
ATOM 767 O O . PRO A 1 98 ? -11.916 -0.528 8.746 1.00 80.12 98 PRO A O 1
ATOM 770 N N . ALA A 1 99 ? -13.071 -0.717 6.825 1.00 89.25 99 ALA A N 1
ATOM 771 C CA . ALA A 1 99 ? -11.919 -0.995 5.977 1.00 89.25 99 ALA A CA 1
ATOM 772 C C . ALA A 1 99 ? -11.217 0.319 5.613 1.00 89.25 99 ALA A C 1
ATOM 774 O O . ALA A 1 99 ? -11.852 1.371 5.488 1.00 89.25 99 ALA A O 1
ATOM 775 N N . ILE A 1 100 ? -9.898 0.270 5.429 1.00 92.94 100 ILE A N 1
ATOM 776 C CA . ILE A 1 100 ? -9.095 1.470 5.177 1.00 92.94 100 ILE A CA 1
ATOM 777 C C . ILE A 1 100 ? -8.033 1.168 4.134 1.00 92.94 100 ILE A C 1
ATOM 779 O O . ILE A 1 100 ? -7.353 0.143 4.183 1.00 92.94 100 ILE A O 1
ATOM 783 N N . TYR A 1 101 ? -7.858 2.106 3.211 1.00 94.94 101 TYR A N 1
ATOM 784 C CA . TYR A 1 101 ? -6.745 2.117 2.283 1.00 94.94 101 TYR A CA 1
ATOM 785 C C . TYR A 1 101 ? -5.901 3.379 2.468 1.00 94.94 101 TYR A C 1
ATOM 787 O O . TYR A 1 101 ? -6.387 4.494 2.301 1.00 94.94 101 TYR A O 1
ATOM 795 N N . ALA A 1 102 ? -4.630 3.212 2.817 1.00 95.25 102 ALA A N 1
ATOM 796 C CA . ALA A 1 102 ? -3.655 4.288 2.891 1.00 95.25 102 ALA A CA 1
ATOM 797 C C . ALA A 1 102 ? -2.796 4.294 1.621 1.00 95.25 102 ALA A C 1
ATOM 799 O O . ALA A 1 102 ? -1.992 3.388 1.404 1.00 95.25 102 ALA A O 1
ATOM 800 N N . LEU A 1 103 ? -2.953 5.330 0.802 1.00 95.25 103 LEU A N 1
ATOM 801 C CA . LEU A 1 103 ? -2.182 5.566 -0.416 1.00 95.25 103 LEU A CA 1
ATOM 802 C C . LEU A 1 103 ? -1.060 6.561 -0.125 1.00 95.25 103 LEU A C 1
ATOM 804 O O . LEU A 1 103 ? -1.337 7.685 0.299 1.00 95.25 103 LEU A O 1
ATOM 808 N N . TYR A 1 104 ? 0.194 6.177 -0.363 1.00 91.81 104 TYR A N 1
ATOM 809 C CA . TYR A 1 104 ? 1.322 7.096 -0.236 1.00 91.81 104 TYR A CA 1
ATOM 810 C C . TYR A 1 104 ? 1.724 7.683 -1.585 1.00 91.81 104 TYR A C 1
ATOM 812 O O . TYR A 1 104 ? 2.072 6.962 -2.516 1.00 91.81 104 TYR A O 1
ATOM 820 N N . ASP A 1 105 ? 1.752 9.009 -1.655 1.00 84.88 105 ASP A N 1
ATOM 821 C CA . ASP A 1 105 ? 2.261 9.741 -2.803 1.00 84.88 105 ASP A CA 1
ATOM 822 C C . ASP A 1 105 ? 3.728 10.126 -2.567 1.00 84.88 105 ASP A C 1
ATOM 824 O O . ASP A 1 105 ? 4.069 10.897 -1.666 1.00 84.88 105 ASP A O 1
ATOM 828 N N . MET A 1 106 ? 4.611 9.586 -3.405 1.00 76.81 106 MET A N 1
ATOM 829 C CA . MET A 1 106 ? 6.050 9.839 -3.349 1.00 76.81 106 MET A CA 1
ATOM 830 C C . MET A 1 106 ? 6.450 11.273 -3.730 1.00 76.81 106 MET A C 1
ATOM 832 O O . MET A 1 106 ? 7.480 11.751 -3.249 1.00 76.81 106 MET A O 1
ATOM 836 N N . PHE A 1 107 ? 5.655 11.966 -4.550 1.00 78.56 107 PHE A N 1
ATOM 837 C CA . PHE A 1 107 ? 5.927 13.336 -4.989 1.00 78.56 107 PHE A CA 1
ATOM 838 C C . PHE A 1 107 ? 5.565 14.337 -3.897 1.00 78.56 107 PHE A C 1
ATOM 840 O O . PHE A 1 107 ? 6.380 15.181 -3.525 1.00 78.56 107 PHE A O 1
ATOM 847 N N . THR A 1 108 ? 4.363 14.211 -3.331 1.00 85.81 108 THR A N 1
ATOM 848 C CA . THR A 1 108 ? 3.904 15.107 -2.258 1.00 85.81 108 THR A CA 1
ATOM 849 C C . THR A 1 108 ? 4.362 14.666 -0.867 1.00 85.81 108 THR A C 1
ATOM 851 O O . THR A 1 108 ? 4.261 15.441 0.086 1.00 85.81 108 THR A O 1
ATOM 854 N N . ARG A 1 109 ? 4.885 13.438 -0.734 1.00 83.56 109 ARG A N 1
ATOM 855 C CA . ARG A 1 109 ? 5.276 12.783 0.531 1.00 83.56 109 ARG A CA 1
ATOM 856 C C . ARG A 1 109 ? 4.135 12.693 1.550 1.00 83.56 109 ARG A C 1
ATOM 858 O O . ARG A 1 109 ? 4.375 12.606 2.763 1.00 83.56 109 ARG A O 1
ATOM 865 N N . LYS A 1 110 ? 2.890 12.704 1.070 1.00 89.56 110 LYS A N 1
ATOM 866 C CA . LYS A 1 110 ? 1.670 12.628 1.880 1.00 89.56 110 LYS A CA 1
ATOM 867 C C . LYS A 1 110 ? 1.017 11.257 1.748 1.00 89.56 110 LYS A C 1
ATOM 869 O O . LYS A 1 110 ? 1.161 10.576 0.739 1.00 89.56 110 LYS A O 1
ATOM 874 N N . THR A 1 111 ? 0.306 10.865 2.801 1.00 93.56 111 THR A N 1
ATOM 875 C CA . THR A 1 111 ? -0.535 9.667 2.801 1.00 93.56 111 THR A CA 1
ATOM 876 C C . THR A 1 111 ? -1.991 10.098 2.821 1.00 93.56 111 THR A C 1
ATOM 878 O O . THR A 1 111 ? -2.389 10.850 3.711 1.00 93.56 111 THR A O 1
ATOM 881 N N . THR A 1 112 ? -2.767 9.604 1.865 1.00 94.31 112 THR A N 1
ATOM 882 C CA . THR A 1 112 ? -4.219 9.773 1.806 1.00 94.31 112 THR A CA 1
ATOM 883 C C . THR A 1 112 ? -4.875 8.516 2.354 1.00 94.31 112 THR A C 1
ATOM 885 O O . THR A 1 112 ? -4.583 7.419 1.883 1.00 94.31 112 THR A O 1
ATOM 888 N N . PHE A 1 113 ? -5.757 8.670 3.339 1.00 93.88 113 PHE A N 1
ATOM 889 C CA . PHE 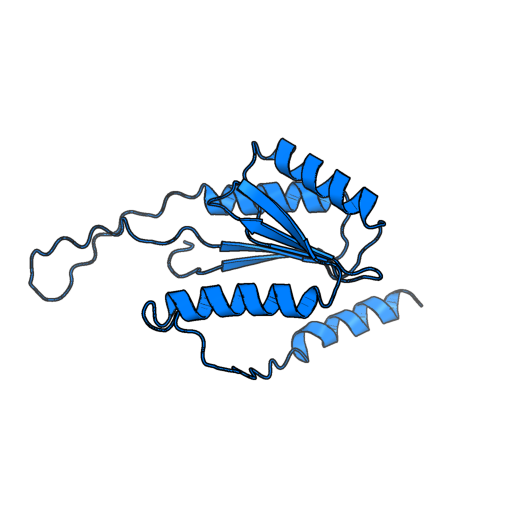A 1 113 ? -6.526 7.570 3.918 1.00 93.88 113 PHE A CA 1
ATOM 890 C C . PHE A 1 113 ? -7.932 7.573 3.317 1.00 93.88 113 PHE A C 1
ATOM 892 O O . PHE A 1 113 ? -8.666 8.550 3.454 1.00 93.88 113 PHE A O 1
ATOM 899 N N . MET A 1 114 ? -8.287 6.495 2.631 1.00 93.12 114 MET A N 1
ATOM 900 C CA . MET A 1 114 ? -9.572 6.294 1.973 1.00 93.12 114 MET A CA 1
ATOM 901 C C . MET A 1 114 ? -10.369 5.257 2.760 1.00 93.12 114 MET A C 1
ATOM 903 O O . MET A 1 114 ? -9.867 4.168 3.032 1.00 93.12 114 MET A O 1
ATOM 907 N N . THR A 1 115 ? -11.600 5.603 3.128 1.00 90.06 115 THR A N 1
ATOM 908 C CA . THR A 1 115 ? -12.522 4.733 3.883 1.00 90.06 115 THR A CA 1
ATOM 909 C C . THR A 1 115 ? -13.777 4.377 3.095 1.00 90.06 115 THR A C 1
ATOM 911 O O . THR A 1 115 ? -14.450 3.401 3.407 1.00 90.06 115 THR A O 1
ATOM 914 N N . LYS A 1 116 ? -14.079 5.138 2.040 1.00 90.69 116 LYS A N 1
ATOM 915 C CA . LYS A 1 116 ? -15.110 4.801 1.064 1.00 90.69 116 LYS A CA 1
ATOM 916 C C . LYS A 1 116 ? -14.494 3.921 -0.019 1.00 90.69 116 LYS A C 1
ATOM 918 O O . LYS A 1 116 ? -13.473 4.298 -0.586 1.00 90.69 116 LYS A O 1
ATOM 923 N N . ASP A 1 117 ? -15.095 2.760 -0.266 1.00 89.75 117 ASP A N 1
ATOM 924 C CA . ASP A 1 117 ? -14.659 1.784 -1.274 1.00 89.75 117 ASP A CA 1
ATOM 925 C C . ASP A 1 117 ? -13.134 1.486 -1.270 1.00 89.75 117 ASP A C 1
ATOM 927 O O . ASP A 1 117 ? -12.498 1.433 -2.328 1.00 89.75 117 ASP A O 1
ATOM 931 N N . PRO A 1 118 ? -12.501 1.273 -0.096 1.00 90.75 118 PRO A N 1
ATOM 932 C CA . PRO A 1 118 ? -11.041 1.210 0.033 1.00 90.75 118 PRO A CA 1
ATOM 933 C C . PRO A 1 118 ? -10.419 0.060 -0.767 1.00 90.75 118 PRO A C 1
ATOM 935 O O . PRO A 1 118 ? -9.318 0.194 -1.299 1.00 90.75 118 PRO A O 1
ATOM 938 N N . PHE A 1 119 ? -11.142 -1.055 -0.899 1.00 89.38 119 PHE A N 1
ATOM 939 C CA . PHE A 1 119 ? -10.719 -2.200 -1.701 1.00 89.38 119 PHE A CA 1
ATOM 940 C C . PHE A 1 119 ? -10.629 -1.847 -3.190 1.00 89.38 119 PHE A C 1
ATOM 942 O O . PHE A 1 119 ? -9.645 -2.186 -3.844 1.00 89.38 119 PHE A O 1
ATOM 949 N N . ILE A 1 120 ? -11.616 -1.110 -3.715 1.00 89.88 120 ILE A N 1
ATOM 950 C CA . ILE A 1 120 ? -11.629 -0.669 -5.115 1.00 89.88 120 ILE A CA 1
ATOM 951 C C . ILE A 1 120 ? -10.418 0.226 -5.377 1.00 89.88 120 ILE A C 1
ATOM 953 O O . ILE A 1 120 ? -9.691 0.006 -6.343 1.00 89.88 120 ILE A O 1
ATOM 957 N N . HIS A 1 121 ? -10.151 1.185 -4.488 1.00 88.88 121 HIS A N 1
ATOM 958 C CA . HIS A 1 121 ? -9.005 2.082 -4.625 1.00 88.88 121 HIS A CA 1
ATOM 959 C C . HIS A 1 121 ? -7.653 1.359 -4.545 1.00 88.88 121 HIS A C 1
ATOM 961 O O . HIS A 1 121 ? -6.747 1.667 -5.324 1.00 88.88 121 HIS A O 1
ATOM 967 N N . PHE A 1 122 ? -7.513 0.377 -3.651 1.00 91.50 122 PHE A N 1
ATOM 968 C CA . PHE A 1 122 ? -6.320 -0.467 -3.574 1.00 91.50 122 PHE A CA 1
ATOM 969 C C . PHE A 1 122 ? -6.081 -1.230 -4.884 1.00 91.50 122 PHE A C 1
ATOM 971 O O . PHE A 1 122 ? -4.988 -1.164 -5.452 1.00 91.50 122 PHE A O 1
ATOM 978 N N . PHE A 1 123 ? -7.115 -1.895 -5.408 1.00 89.12 123 PHE A N 1
ATOM 979 C CA . PHE A 1 123 ? -7.023 -2.645 -6.660 1.00 89.12 123 PHE A CA 1
ATOM 980 C C . PHE A 1 123 ? -6.758 -1.748 -7.870 1.00 89.12 123 PHE A C 1
ATOM 982 O O . PHE A 1 123 ? -5.918 -2.084 -8.701 1.00 89.12 123 PHE A O 1
ATOM 989 N N . GLN A 1 124 ? -7.413 -0.589 -7.960 1.00 88.62 124 GLN A N 1
ATOM 990 C CA . GLN A 1 124 ? -7.161 0.388 -9.022 1.00 88.62 124 GLN A CA 1
ATOM 991 C C . GLN A 1 124 ? -5.714 0.881 -9.011 1.00 88.62 124 GLN A C 1
ATOM 993 O O . GLN A 1 124 ? -5.106 1.014 -10.075 1.00 88.62 124 GLN A O 1
ATOM 998 N N . HIS A 1 125 ? -5.137 1.113 -7.828 1.00 87.88 125 HIS A N 1
ATOM 999 C CA . HIS A 1 125 ? -3.734 1.504 -7.721 1.00 87.88 125 HIS A CA 1
ATOM 1000 C C . HIS A 1 125 ? -2.800 0.390 -8.214 1.00 87.88 125 HIS A C 1
ATOM 1002 O O . HIS A 1 125 ? -1.936 0.654 -9.052 1.00 87.88 125 HIS A O 1
ATOM 1008 N N . LEU A 1 126 ? -3.008 -0.855 -7.764 1.00 86.56 126 LEU A N 1
ATOM 1009 C CA . LEU A 1 126 ? -2.235 -2.014 -8.229 1.00 86.56 126 LEU A CA 1
ATOM 1010 C C . LEU A 1 126 ? -2.336 -2.205 -9.746 1.00 86.56 126 LEU A C 1
ATOM 1012 O O . LEU A 1 126 ? -1.323 -2.397 -10.419 1.00 86.56 126 LEU A O 1
ATOM 1016 N N . PHE A 1 127 ? -3.549 -2.115 -10.288 1.00 84.50 127 PHE A N 1
ATOM 1017 C CA . PHE A 1 127 ? -3.800 -2.259 -11.716 1.00 84.50 127 PHE A CA 1
ATOM 1018 C C . PHE A 1 127 ? -3.107 -1.163 -12.532 1.00 84.50 127 PHE A C 1
ATOM 1020 O O . PHE A 1 127 ? -2.473 -1.456 -13.542 1.00 84.50 127 PHE A O 1
ATOM 1027 N N . THR A 1 128 ? -3.160 0.087 -12.064 1.00 81.31 128 THR A N 1
ATOM 1028 C CA . THR A 1 128 ? -2.502 1.223 -12.729 1.00 81.31 128 THR A CA 1
ATOM 1029 C C . THR A 1 128 ? -0.992 1.013 -12.823 1.00 81.31 128 THR A C 1
ATOM 1031 O O . THR A 1 128 ? -0.407 1.238 -13.879 1.00 81.31 128 THR A O 1
ATOM 1034 N N . ILE A 1 129 ? -0.360 0.530 -11.747 1.00 79.25 129 ILE A N 1
ATOM 1035 C CA . ILE A 1 129 ? 1.074 0.202 -11.741 1.00 79.25 129 ILE A CA 1
ATOM 1036 C C . ILE A 1 129 ? 1.382 -0.909 -12.741 1.00 79.25 129 ILE A C 1
ATOM 1038 O O . ILE A 1 129 ? 2.328 -0.791 -13.514 1.00 79.25 129 ILE A O 1
ATOM 1042 N N . PHE A 1 130 ? 0.576 -1.969 -12.752 1.00 76.31 130 PHE A N 1
ATOM 1043 C CA . PHE A 1 130 ? 0.767 -3.076 -13.681 1.00 76.31 130 PHE A CA 1
ATOM 1044 C C . PHE A 1 130 ? 0.661 -2.617 -15.143 1.00 76.31 130 PHE A C 1
ATOM 1046 O O . PHE A 1 130 ? 1.531 -2.924 -15.954 1.00 76.31 130 PHE A O 1
ATOM 1053 N N . MET A 1 131 ? -0.362 -1.828 -15.475 1.00 73.12 131 MET A N 1
ATOM 1054 C CA . MET A 1 131 ? -0.550 -1.310 -16.831 1.00 73.12 131 MET A CA 1
ATOM 1055 C C . MET A 1 131 ? 0.559 -0.344 -17.258 1.00 73.12 131 MET A C 1
ATOM 1057 O O . MET A 1 131 ? 0.966 -0.378 -18.418 1.00 73.12 131 MET A O 1
ATOM 1061 N N . ALA A 1 132 ? 1.082 0.473 -16.338 1.00 65.19 132 ALA A N 1
ATOM 1062 C CA . ALA A 1 132 ? 2.201 1.373 -16.617 1.00 65.19 132 ALA A CA 1
ATOM 1063 C C . ALA A 1 132 ? 3.490 0.616 -16.988 1.00 65.19 132 ALA A C 1
ATOM 1065 O O . ALA A 1 132 ? 4.256 1.095 -17.821 1.00 65.19 132 ALA A O 1
ATOM 1066 N N . GLU A 1 133 ? 3.707 -0.569 -16.413 1.00 65.19 133 GLU A N 1
ATOM 1067 C CA . GLU A 1 133 ? 4.840 -1.438 -16.757 1.00 65.19 133 GLU A CA 1
ATOM 1068 C C . GLU A 1 133 ? 4.620 -2.190 -18.082 1.00 65.19 133 GLU A C 1
ATOM 1070 O O . GLU A 1 133 ? 5.564 -2.385 -18.844 1.00 65.19 133 GLU A O 1
ATOM 1075 N N . VAL A 1 134 ? 3.379 -2.589 -18.397 1.00 65.56 134 VAL A N 1
ATOM 1076 C CA . VAL A 1 134 ? 3.053 -3.303 -19.650 1.00 65.56 134 VAL A CA 1
ATOM 1077 C C . VAL A 1 134 ? 3.045 -2.369 -20.866 1.00 65.56 134 VAL A C 1
ATOM 1079 O O . VAL A 1 134 ? 3.491 -2.760 -21.943 1.00 65.56 134 VAL A O 1
ATOM 1082 N N . SER A 1 135 ? 2.539 -1.142 -20.721 1.00 63.38 135 SER A N 1
ATOM 1083 C CA . SER A 1 135 ? 2.485 -0.158 -21.805 1.00 63.38 135 SER A CA 1
ATOM 1084 C C . SER A 1 135 ? 2.564 1.273 -21.254 1.00 63.38 135 SER A C 1
ATOM 1086 O O . SER A 1 135 ? 1.529 1.884 -20.974 1.00 63.38 135 SER A O 1
ATOM 1088 N N . PRO A 1 136 ? 3.770 1.866 -21.162 1.00 53.78 136 PRO A N 1
ATOM 1089 C CA . PRO A 1 136 ? 3.973 3.201 -20.586 1.00 53.78 136 PRO A CA 1
ATOM 1090 C C . PRO A 1 136 ? 3.175 4.324 -21.271 1.00 53.78 136 PRO A C 1
ATOM 1092 O O . PRO A 1 136 ? 2.894 5.353 -20.662 1.00 53.78 136 PRO A O 1
ATOM 1095 N N . SER A 1 137 ? 2.785 4.132 -22.537 1.00 49.97 137 SER A N 1
ATOM 1096 C CA . SER A 1 137 ? 1.980 5.069 -23.332 1.00 49.97 137 SER A CA 1
ATOM 1097 C C . SER A 1 137 ? 0.462 4.953 -23.118 1.00 49.97 137 SER A C 1
ATOM 1099 O O . SER A 1 137 ? -0.271 5.803 -23.618 1.00 49.97 137 SER A O 1
ATOM 1101 N N . MET A 1 138 ? -0.032 3.946 -22.382 1.00 46.19 138 MET A N 1
ATOM 1102 C CA . MET A 1 138 ? -1.472 3.726 -22.142 1.00 46.19 138 MET A CA 1
ATOM 1103 C C . MET A 1 138 ? -2.043 4.517 -20.952 1.00 46.19 138 MET A C 1
ATOM 1105 O O . MET A 1 138 ? -3.202 4.331 -20.601 1.00 46.19 138 MET A O 1
ATOM 1109 N N . LEU A 1 139 ? -1.288 5.441 -20.350 1.00 46.66 139 LEU A N 1
ATOM 1110 C CA . LEU A 1 139 ? -1.760 6.301 -19.251 1.00 46.66 139 LEU A CA 1
ATOM 1111 C C . LEU A 1 139 ? -2.708 7.439 -19.703 1.00 46.66 139 LEU A C 1
ATOM 1113 O O . LEU A 1 139 ? -2.746 8.498 -19.077 1.00 46.66 139 LEU A O 1
ATOM 1117 N N . LEU A 1 140 ? -3.483 7.238 -20.774 1.00 39.22 140 LEU A N 1
ATOM 1118 C CA . LEU A 1 140 ? -4.629 8.089 -21.106 1.00 39.22 140 LEU A CA 1
ATOM 1119 C C . LEU A 1 140 ? -5.919 7.454 -20.557 1.00 39.22 140 LEU A C 1
ATOM 1121 O O . LEU A 1 140 ? -6.039 6.229 -20.540 1.00 39.22 140 LEU A O 1
ATOM 1125 N N . PRO A 1 141 ? -6.868 8.269 -20.064 1.00 46.22 141 PRO A N 1
ATOM 1126 C CA . PRO A 1 141 ? -7.980 7.808 -19.253 1.00 46.22 141 PRO A CA 1
ATOM 1127 C C . PRO A 1 141 ? -9.087 7.269 -20.150 1.00 46.22 141 PRO A C 1
ATOM 1129 O O . PRO A 1 141 ? -10.061 7.950 -20.410 1.00 46.22 141 PRO A O 1
ATOM 1132 N N . ASP A 1 142 ? -8.932 6.045 -20.618 1.00 39.34 142 ASP A N 1
ATOM 1133 C CA . ASP A 1 142 ? -10.037 5.236 -21.104 1.00 39.34 142 ASP A CA 1
ATOM 1134 C C . ASP A 1 142 ? -9.579 3.797 -20.985 1.00 39.34 142 ASP A C 1
ATOM 1136 O O . ASP A 1 142 ? -8.688 3.385 -21.712 1.00 39.34 142 ASP A O 1
ATOM 1140 N N . ILE A 1 143 ? -10.125 3.067 -20.017 1.00 37.69 143 ILE A N 1
ATOM 1141 C CA . ILE A 1 143 ? -10.464 1.644 -20.114 1.00 37.69 143 ILE A CA 1
ATOM 1142 C C . ILE A 1 143 ? -11.054 1.249 -18.755 1.00 37.69 143 ILE A C 1
ATOM 1144 O O . ILE A 1 143 ? -10.370 1.121 -17.736 1.00 37.69 143 ILE A O 1
ATOM 1148 N N . SER A 1 144 ? -12.363 1.006 -18.765 1.00 38.47 144 SER A N 1
ATOM 1149 C CA . SER A 1 144 ? -13.015 0.113 -17.818 1.00 38.47 144 SER A CA 1
ATOM 1150 C C . SER A 1 144 ? -12.458 -1.302 -18.031 1.00 38.47 144 SER A C 1
ATOM 1152 O O . SER A 1 144 ? -13.022 -2.101 -18.778 1.00 38.47 144 SER A O 1
ATOM 1154 N N . ALA A 1 145 ? -11.322 -1.626 -17.421 1.00 35.72 145 ALA A N 1
ATOM 1155 C CA . ALA A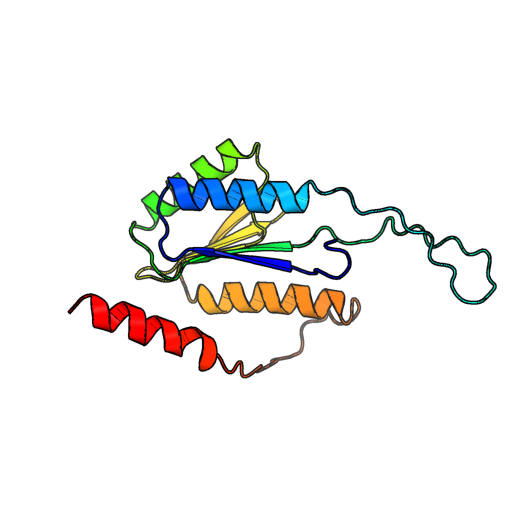 1 145 ? -10.840 -3.000 -17.390 1.00 35.72 145 ALA A CA 1
ATOM 1156 C C . ALA A 1 145 ? -11.594 -3.737 -16.281 1.00 35.72 145 ALA A C 1
ATOM 1158 O O . ALA A 1 145 ? -11.187 -3.737 -15.121 1.00 35.72 145 ALA A O 1
ATOM 1159 N N . SER A 1 146 ? -12.722 -4.365 -16.620 1.00 30.92 146 SER A N 1
ATOM 1160 C CA . SER A 1 146 ? -13.295 -5.395 -15.757 1.00 30.92 146 SER A CA 1
ATOM 1161 C C . SER A 1 146 ? -12.392 -6.626 -15.833 1.00 30.92 146 SER A C 1
ATOM 1163 O O . SER A 1 146 ? -12.534 -7.459 -16.730 1.00 30.92 146 SER A O 1
ATOM 1165 N N . ILE A 1 147 ? -11.441 -6.737 -14.914 1.00 36.97 147 ILE A N 1
ATOM 1166 C CA . ILE A 1 147 ? -10.670 -7.964 -14.732 1.00 36.97 147 ILE A CA 1
ATOM 1167 C C . ILE A 1 147 ? -11.405 -8.802 -13.693 1.00 36.97 147 ILE A C 1
ATOM 1169 O O . ILE A 1 147 ? -11.534 -8.410 -12.535 1.00 36.97 147 ILE A O 1
ATOM 1173 N N . ARG A 1 148 ? -11.930 -9.954 -14.120 1.00 30.06 148 ARG A N 1
ATOM 1174 C CA . ARG A 1 148 ? -12.422 -10.980 -13.198 1.00 30.06 148 ARG A CA 1
ATOM 1175 C C . ARG A 1 148 ? -11.211 -11.720 -12.649 1.00 30.06 148 ARG A C 1
ATOM 1177 O O . ARG A 1 148 ? -10.575 -12.477 -13.375 1.00 30.06 148 ARG A O 1
ATOM 1184 N N . TYR A 1 149 ? -10.898 -11.483 -11.384 1.00 39.06 149 TYR A N 1
ATOM 1185 C CA . TYR A 1 149 ? -9.957 -12.311 -10.644 1.00 39.06 149 TYR A CA 1
ATOM 1186 C C . TYR A 1 149 ? -10.712 -13.488 -10.029 1.00 39.06 149 TYR A C 1
ATOM 1188 O O . TYR A 1 149 ? -11.742 -13.296 -9.381 1.00 39.06 149 TYR A O 1
ATOM 1196 N N . ASP A 1 150 ? -10.198 -14.696 -10.236 1.00 35.09 150 ASP A N 1
ATOM 1197 C CA . ASP A 1 150 ? -10.656 -15.889 -9.536 1.00 35.09 150 ASP A CA 1
ATOM 1198 C C . ASP A 1 150 ? -9.784 -16.095 -8.289 1.00 35.09 150 ASP A C 1
ATOM 1200 O O . ASP A 1 150 ? -8.644 -16.551 -8.366 1.00 35.09 150 ASP A O 1
ATOM 1204 N N . PHE A 1 151 ? -10.309 -15.683 -7.136 1.00 40.47 151 PHE A N 1
ATOM 1205 C CA . PHE A 1 151 ? -9.656 -15.834 -5.833 1.00 40.47 151 PHE A CA 1
ATOM 1206 C C . PHE A 1 151 ? -10.101 -17.097 -5.087 1.00 40.47 151 PHE A C 1
ATOM 1208 O O . PHE A 1 151 ? -9.797 -17.239 -3.903 1.00 40.47 151 PHE A O 1
ATOM 1215 N N . SER A 1 152 ? -10.819 -18.016 -5.738 1.00 42.66 152 SER A N 1
ATOM 1216 C CA . SER A 1 152 ? -11.353 -19.223 -5.091 1.00 42.66 152 SER A CA 1
ATOM 1217 C C . SER A 1 152 ? -10.276 -20.047 -4.365 1.00 42.66 152 SER A C 1
ATOM 1219 O O . SER A 1 152 ? -10.529 -20.552 -3.275 1.00 42.66 152 SER A O 1
ATOM 1221 N N . ASN A 1 153 ? -9.042 -20.068 -4.880 1.00 41.78 153 ASN A N 1
ATOM 1222 C CA . ASN A 1 153 ? -7.903 -20.745 -4.242 1.00 41.78 153 ASN A CA 1
ATOM 1223 C C . ASN A 1 153 ? -7.272 -19.988 -3.057 1.00 41.78 153 ASN A C 1
ATOM 1225 O O . ASN A 1 153 ? -6.514 -20.580 -2.298 1.00 41.78 153 ASN A O 1
ATOM 1229 N N . TYR A 1 154 ? -7.533 -18.687 -2.898 1.00 44.19 154 TYR A N 1
ATOM 1230 C CA . TYR A 1 154 ? -7.000 -17.896 -1.778 1.00 44.19 154 TYR A CA 1
ATOM 1231 C C . TYR A 1 154 ? -7.939 -17.896 -0.569 1.00 44.19 154 TYR A C 1
ATOM 1233 O O . TYR A 1 154 ? -7.483 -17.735 0.561 1.00 44.19 154 TYR A O 1
ATOM 1241 N N . PHE A 1 155 ? -9.239 -18.101 -0.793 1.00 48.72 155 PHE A N 1
ATOM 1242 C CA . PHE A 1 155 ? -10.236 -18.166 0.276 1.00 48.72 155 PHE A CA 1
ATOM 1243 C C . PHE A 1 155 ? -10.511 -19.592 0.774 1.00 48.72 155 PHE A C 1
ATOM 1245 O O . PHE A 1 155 ? -11.000 -19.751 1.888 1.00 48.72 155 PHE A O 1
ATOM 1252 N N . SER A 1 156 ? -10.117 -20.633 0.029 1.00 52.06 156 SER A N 1
ATOM 1253 C CA . SER A 1 156 ? -10.304 -22.034 0.443 1.00 52.06 156 SER A CA 1
ATOM 1254 C C . SER A 1 156 ? -9.551 -22.418 1.722 1.00 52.06 156 SER A C 1
ATOM 1256 O O . SER A 1 156 ? -9.975 -23.323 2.440 1.00 52.06 156 SER A O 1
ATOM 1258 N N . ASP A 1 157 ? -8.441 -21.738 2.022 1.00 51.59 157 ASP A N 1
ATOM 1259 C CA . ASP A 1 157 ? -7.694 -21.935 3.270 1.00 51.59 157 ASP A CA 1
ATOM 1260 C C . ASP A 1 157 ? -8.178 -21.015 4.404 1.00 51.59 157 ASP A C 1
ATOM 1262 O O . ASP A 1 157 ? -7.953 -21.318 5.576 1.00 51.59 157 ASP A O 1
ATOM 1266 N N . LEU A 1 158 ? -8.899 -19.934 4.080 1.00 50.06 158 LEU A N 1
ATOM 1267 C CA . LEU A 1 158 ? -9.506 -19.043 5.071 1.00 50.06 158 LEU A CA 1
ATOM 1268 C C . LEU A 1 158 ? -10.695 -19.728 5.766 1.00 50.06 158 LEU A C 1
ATOM 1270 O O . LEU A 1 158 ? -10.821 -19.652 6.987 1.00 50.06 158 LEU A O 1
ATOM 1274 N N . ASP A 1 159 ? -11.505 -20.468 5.002 1.00 49.47 159 ASP A N 1
ATOM 1275 C CA . ASP A 1 159 ? -12.619 -21.259 5.540 1.00 49.47 159 ASP A CA 1
ATOM 1276 C C . ASP A 1 159 ? -12.128 -22.373 6.476 1.00 49.47 159 ASP A C 1
ATOM 1278 O O . ASP A 1 159 ? -12.726 -22.614 7.521 1.00 49.47 159 ASP A O 1
ATOM 1282 N N . LYS A 1 160 ? -10.986 -23.007 6.174 1.00 48.66 160 LYS A N 1
ATOM 1283 C CA . LYS A 1 160 ? -10.382 -24.010 7.070 1.00 48.66 160 LYS A CA 1
ATOM 1284 C C . LYS A 1 160 ? -9.899 -23.405 8.385 1.00 48.66 160 LYS A C 1
ATOM 1286 O O . LYS A 1 160 ? -10.084 -24.016 9.431 1.00 48.66 160 LYS A O 1
ATOM 1291 N N . GLN A 1 161 ? -9.315 -22.208 8.343 1.00 48.16 161 GLN A N 1
ATOM 1292 C CA . GLN A 1 161 ? -8.844 -21.530 9.552 1.00 48.16 161 GLN A CA 1
ATOM 1293 C C . GLN A 1 161 ? -9.987 -20.990 10.415 1.00 48.16 161 GLN A C 1
ATOM 1295 O O . GLN A 1 161 ? -9.823 -20.904 11.625 1.00 48.16 161 GLN A O 1
ATOM 1300 N N . LEU A 1 162 ? -11.140 -20.642 9.836 1.00 46.34 162 LEU A N 1
ATOM 1301 C CA . LEU A 1 162 ? -12.313 -20.190 10.595 1.00 46.34 162 LEU A CA 1
ATOM 1302 C C . LEU A 1 162 ? -13.074 -21.343 11.271 1.00 46.34 162 L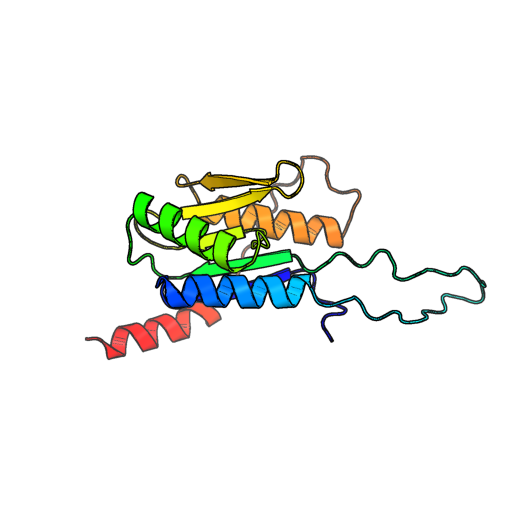EU A C 1
ATOM 1304 O O . LEU A 1 162 ? -13.621 -21.138 12.352 1.00 46.34 162 LEU A O 1
ATOM 1308 N N . ILE A 1 163 ? -13.063 -22.547 10.687 1.00 46.75 163 ILE A N 1
ATOM 1309 C CA . ILE A 1 163 ? -13.707 -23.744 11.261 1.00 46.75 163 ILE A CA 1
ATOM 1310 C C . ILE A 1 163 ? -12.962 -24.261 12.505 1.00 46.75 163 ILE A C 1
ATOM 1312 O O . ILE A 1 163 ? -13.590 -24.810 13.403 1.00 46.75 163 ILE A O 1
ATOM 1316 N N . GLU A 1 164 ? -11.647 -24.047 12.617 1.00 43.38 164 GLU A N 1
ATOM 1317 C CA . GLU A 1 164 ? -10.863 -24.464 13.797 1.00 43.38 164 GLU A CA 1
ATOM 1318 C C . GLU A 1 164 ? -11.086 -23.589 15.051 1.00 43.38 164 GLU A C 1
ATOM 1320 O O . GLU A 1 164 ? -10.586 -23.926 16.125 1.00 43.38 164 GLU A O 1
ATOM 1325 N N . PHE A 1 165 ? -11.839 -22.483 14.949 1.00 42.81 165 PHE A N 1
ATOM 1326 C CA . PHE A 1 165 ? -12.158 -21.593 16.079 1.00 42.81 165 PHE A CA 1
ATOM 1327 C C . PHE A 1 165 ? -13.611 -21.693 16.589 1.00 42.81 165 PHE A C 1
ATOM 1329 O O . PHE A 1 165 ? -13.983 -20.919 17.475 1.00 42.81 165 PHE A O 1
ATOM 1336 N N . THR A 1 166 ? -14.413 -22.633 16.078 1.00 38.31 166 THR A N 1
ATOM 1337 C CA . THR A 1 166 ? -15.747 -22.998 16.611 1.00 38.31 166 THR A CA 1
ATOM 1338 C C . THR A 1 166 ? -15.738 -24.384 17.224 1.00 38.31 166 THR A C 1
ATOM 1340 O O . THR A 1 166 ? -16.296 -24.528 18.334 1.00 38.31 166 THR A O 1
#

Radius of gyration: 18.39 Å; chains: 1; bounding box: 43×40×49 Å

pLDDT: mean 70.46, std 20.4, range [30.06, 95.25]